Protein AF-A0A9C8T0I0-F1 (afdb_monomer_lite)

Foldseek 3Di:
DPPVVVVVVVVVVVVVVVVVVVVVVVVVVVCVVCVVVVVVVCQAPVNQCVPVLCVVVLVVLCVDCQNQPPPVRHHDTPLLFFAAPPDPVRRVVLCVVVVVVVVVCVVVDDSVPDPPPVCCVVCVCVGTPVNSVVVPD

Structure (mmCIF, N/CA/C/O backbone):
data_AF-A0A9C8T0I0-F1
#
_entry.id   AF-A0A9C8T0I0-F1
#
loop_
_atom_site.group_PDB
_atom_site.id
_atom_site.type_symbol
_atom_site.label_atom_id
_atom_site.label_alt_id
_atom_site.label_comp_id
_atom_site.label_asym_id
_atom_site.label_entity_id
_atom_site.label_seq_id
_atom_site.pdbx_PDB_ins_code
_atom_site.Cartn_x
_atom_site.Cartn_y
_atom_site.Cartn_z
_atom_site.occupancy
_atom_site.B_iso_or_equiv
_atom_site.auth_seq_id
_atom_site.auth_comp_id
_atom_site.auth_asym_id
_atom_site.auth_atom_id
_atom_site.pdbx_PDB_model_num
ATOM 1 N N . MET A 1 1 ? -12.151 6.057 63.200 1.00 47.34 1 MET A N 1
ATOM 2 C CA . MET A 1 1 ? -11.788 7.017 62.124 1.00 47.34 1 MET A CA 1
ATOM 3 C C . MET A 1 1 ? -11.133 6.361 60.892 1.00 47.34 1 MET A C 1
ATOM 5 O O . MET A 1 1 ? -10.902 7.045 59.907 1.00 47.34 1 MET A O 1
ATOM 9 N N . SER A 1 2 ? -10.917 5.039 60.873 1.00 56.38 2 SER A N 1
ATOM 10 C CA . SER A 1 2 ? -10.167 4.318 59.823 1.00 56.38 2 SER A CA 1
ATOM 11 C C . SER A 1 2 ? -10.961 4.014 58.536 1.00 56.38 2 SER A C 1
ATOM 13 O O . SER A 1 2 ? -10.387 3.943 57.455 1.00 56.38 2 SER A O 1
ATOM 15 N N . ALA A 1 3 ? -12.293 3.903 58.615 1.00 58.16 3 ALA A N 1
ATOM 16 C CA . ALA A 1 3 ? -13.142 3.520 57.477 1.00 58.16 3 ALA A CA 1
ATOM 17 C C . ALA A 1 3 ? -13.300 4.612 56.389 1.00 58.16 3 ALA A C 1
ATOM 19 O O . ALA A 1 3 ? -13.656 4.309 55.249 1.00 58.16 3 ALA A O 1
ATOM 20 N N . GLY A 1 4 ? -13.050 5.886 56.721 1.00 53.50 4 GLY A N 1
ATOM 21 C CA . GLY A 1 4 ? -13.172 7.013 55.782 1.00 53.50 4 GLY A CA 1
ATOM 22 C C . GLY A 1 4 ? -11.971 7.163 54.840 1.00 53.50 4 GLY A C 1
ATOM 23 O O . GLY A 1 4 ? -12.141 7.498 53.667 1.00 53.50 4 GLY A O 1
ATOM 24 N N . VAL A 1 5 ? -10.765 6.851 55.328 1.00 59.56 5 VAL A N 1
ATOM 25 C CA . VAL A 1 5 ? -9.515 6.912 54.547 1.00 59.56 5 VAL A CA 1
ATOM 26 C C . VAL A 1 5 ? -9.469 5.784 53.509 1.00 59.56 5 VAL A C 1
ATOM 28 O O . VAL A 1 5 ? -9.139 6.027 52.347 1.00 59.56 5 VAL A O 1
ATOM 31 N N . GLU A 1 6 ? -9.907 4.576 53.881 1.00 59.91 6 GLU A N 1
ATOM 32 C CA . GLU A 1 6 ? -9.959 3.414 52.982 1.00 59.91 6 GLU A CA 1
ATOM 33 C C . GLU A 1 6 ? -10.969 3.603 51.829 1.00 59.91 6 GLU A C 1
ATOM 35 O O . GLU A 1 6 ? -10.661 3.310 50.669 1.00 59.91 6 GLU A O 1
ATOM 40 N N . LYS A 1 7 ? -12.156 4.171 52.111 1.00 59.16 7 LYS A N 1
ATOM 41 C CA . LYS A 1 7 ? -13.161 4.512 51.082 1.00 59.16 7 LYS A CA 1
ATOM 42 C C . LYS A 1 7 ? -12.664 5.592 50.113 1.00 59.16 7 LYS A C 1
ATOM 44 O O . LYS A 1 7 ? -12.877 5.467 48.907 1.00 59.16 7 LYS A O 1
ATOM 49 N N . THR A 1 8 ? -11.968 6.616 50.612 1.00 64.44 8 THR A N 1
ATOM 50 C CA . THR A 1 8 ? -11.371 7.679 49.784 1.00 64.44 8 THR A CA 1
ATOM 51 C C . THR A 1 8 ? -10.300 7.137 48.834 1.00 64.44 8 THR A C 1
ATOM 53 O O . THR A 1 8 ? -10.323 7.461 47.646 1.00 64.44 8 THR A O 1
ATOM 56 N N . GLY A 1 9 ? -9.401 6.266 49.310 1.00 67.94 9 GLY A N 1
ATOM 57 C CA . GLY A 1 9 ? -8.385 5.624 48.464 1.00 67.94 9 GLY A CA 1
ATOM 58 C C . GLY A 1 9 ? -9.000 4.734 47.378 1.00 67.94 9 GLY A C 1
ATOM 59 O O . GLY A 1 9 ? -8.626 4.822 46.208 1.00 67.94 9 GLY A O 1
ATOM 60 N N . ARG A 1 10 ? -10.026 3.949 47.734 1.00 71.56 10 ARG A N 1
ATOM 61 C CA . ARG A 1 10 ? -10.765 3.086 46.797 1.00 71.56 10 ARG A CA 1
ATOM 62 C C . ARG A 1 10 ? -11.497 3.879 45.710 1.00 71.56 10 ARG A C 1
ATOM 64 O O . ARG A 1 10 ? -11.518 3.448 44.559 1.00 71.56 10 ARG A O 1
ATOM 71 N N . ASN A 1 11 ? -12.054 5.043 46.042 1.00 74.38 11 ASN A N 1
ATOM 72 C CA . ASN A 1 11 ? -12.730 5.914 45.077 1.00 74.38 11 ASN A CA 1
ATOM 73 C C . ASN A 1 11 ? -1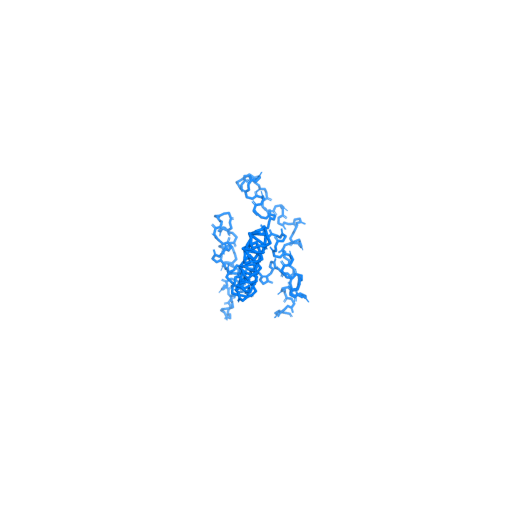1.753 6.619 44.126 1.00 74.38 11 ASN A C 1
ATOM 75 O O . ASN A 1 11 ? -12.066 6.757 42.947 1.00 74.38 11 ASN A O 1
ATOM 79 N N . ARG A 1 12 ? -10.552 6.994 44.591 1.00 78.88 12 ARG A N 1
ATOM 80 C CA . ARG A 1 12 ? -9.498 7.553 43.725 1.00 78.88 12 ARG A CA 1
ATOM 81 C C . ARG A 1 12 ? -8.976 6.524 42.720 1.00 78.88 12 ARG A C 1
ATOM 83 O O . ARG A 1 12 ? -8.890 6.828 41.537 1.00 78.88 12 ARG A O 1
ATOM 90 N N . VAL A 1 13 ? -8.714 5.288 43.152 1.00 82.25 13 VAL A N 1
ATOM 91 C CA . VAL A 1 13 ? -8.291 4.201 42.246 1.00 82.25 13 VAL A CA 1
ATOM 92 C C . VAL A 1 13 ? -9.383 3.870 41.227 1.00 82.25 13 VAL A C 1
ATOM 94 O O . VAL A 1 13 ? -9.097 3.767 40.038 1.00 82.25 13 VAL A O 1
ATOM 97 N N . ARG A 1 14 ? -10.650 3.780 41.657 1.00 85.12 14 ARG A N 1
ATOM 98 C CA . ARG A 1 14 ? -11.791 3.599 40.742 1.00 85.12 14 ARG A CA 1
ATOM 99 C C . ARG A 1 14 ? -11.895 4.733 39.727 1.00 85.12 14 ARG A C 1
ATOM 101 O O . ARG A 1 14 ? -12.106 4.459 38.554 1.00 85.12 14 ARG A O 1
ATOM 108 N N . LEU A 1 15 ? -11.695 5.978 40.151 1.00 87.94 15 LEU A N 1
ATOM 109 C CA . LEU A 1 15 ? -11.701 7.133 39.258 1.00 87.94 15 LEU A CA 1
ATOM 110 C C . LEU A 1 15 ? -10.576 7.047 38.213 1.00 87.94 15 LEU A C 1
ATOM 112 O O . LEU A 1 15 ? -10.841 7.243 37.033 1.00 87.94 15 LEU A O 1
ATOM 116 N N . HIS A 1 16 ? -9.350 6.690 38.606 1.00 90.19 16 HIS A N 1
ATOM 117 C CA . HIS A 1 16 ? -8.240 6.507 37.661 1.00 90.19 16 HIS A CA 1
ATOM 118 C C . HIS A 1 16 ? -8.474 5.351 36.680 1.00 90.19 16 HIS A C 1
ATOM 120 O O . HIS A 1 16 ? -8.178 5.495 35.497 1.00 90.19 16 HIS A O 1
ATOM 126 N N . LEU A 1 17 ? -9.044 4.232 37.138 1.00 92.44 17 LEU A N 1
ATOM 127 C CA . LEU A 1 17 ? -9.408 3.111 36.267 1.00 92.44 17 LEU A CA 1
ATOM 128 C C . LEU A 1 17 ? -10.516 3.491 35.275 1.00 92.44 17 LEU A C 1
ATOM 130 O O . LEU A 1 17 ? -10.445 3.108 34.111 1.00 92.44 17 LEU A O 1
ATOM 134 N N . LEU A 1 18 ? -11.505 4.279 35.710 1.00 93.56 18 LEU A N 1
ATOM 135 C CA . LEU A 1 18 ? -12.549 4.809 34.832 1.00 93.56 18 LEU A CA 1
ATOM 136 C C . LEU A 1 18 ? -11.965 5.751 33.777 1.00 93.56 18 LEU A C 1
ATOM 138 O O . LEU A 1 18 ? -12.266 5.589 32.599 1.00 93.56 18 LEU A O 1
ATOM 142 N N . TRP A 1 19 ? -11.089 6.682 34.163 1.00 93.88 19 TRP A N 1
ATOM 143 C CA . TRP A 1 19 ? -10.404 7.553 33.204 1.00 93.88 19 TRP A CA 1
ATOM 144 C C . TRP A 1 19 ? -9.548 6.761 32.217 1.00 93.88 19 TRP A C 1
ATOM 146 O O . TRP A 1 19 ? -9.628 7.018 31.022 1.00 93.88 19 TRP A O 1
ATOM 156 N N . ALA A 1 20 ? -8.801 5.755 32.679 1.00 94.75 20 ALA A N 1
ATOM 157 C CA . ALA A 1 20 ? -8.030 4.883 31.797 1.00 94.75 20 ALA A CA 1
ATOM 158 C C . 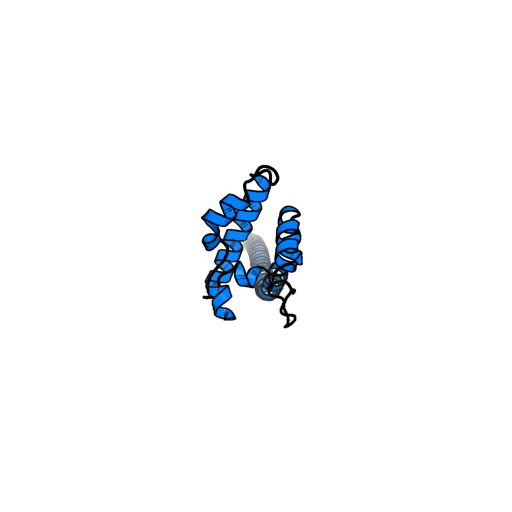ALA A 1 20 ? -8.933 4.140 30.797 1.00 94.75 20 ALA A C 1
ATOM 160 O O . ALA A 1 20 ? -8.636 4.115 29.604 1.00 94.75 20 ALA A O 1
ATOM 161 N N . ALA A 1 21 ? -10.062 3.592 31.255 1.00 94.88 21 ALA A N 1
ATOM 162 C CA . ALA A 1 21 ? -11.027 2.917 30.389 1.00 94.88 21 ALA A CA 1
ATOM 163 C C . ALA A 1 21 ? -11.650 3.872 29.357 1.00 94.88 21 ALA A C 1
ATOM 165 O O . ALA A 1 21 ? -11.732 3.532 28.178 1.00 94.88 21 ALA A O 1
ATOM 166 N N . VAL A 1 22 ? -12.031 5.085 29.775 1.00 96.00 22 VAL A N 1
ATOM 167 C CA . VAL A 1 22 ? -12.556 6.127 28.879 1.00 96.00 22 VAL A CA 1
ATOM 168 C C . VAL A 1 22 ? -11.502 6.540 27.853 1.00 96.00 22 VAL A C 1
ATOM 170 O O . VAL A 1 22 ? -11.809 6.617 26.667 1.00 96.00 22 VAL A O 1
ATOM 173 N N . SER A 1 23 ? -10.250 6.748 28.263 1.00 94.31 23 SER A N 1
ATOM 174 C CA . SER A 1 23 ? -9.156 7.083 27.347 1.00 94.31 23 SER A CA 1
ATOM 175 C C . SER A 1 23 ? -8.911 5.981 26.316 1.00 94.31 23 SER A C 1
ATOM 177 O O . SER A 1 23 ? -8.800 6.278 25.128 1.00 94.31 23 SER A O 1
ATOM 179 N N . VAL A 1 24 ? -8.880 4.712 26.735 1.00 96.25 24 VAL A N 1
ATOM 180 C CA . VAL A 1 24 ? -8.739 3.574 25.812 1.00 96.25 24 VAL A CA 1
ATOM 181 C C . VAL A 1 24 ? -9.913 3.523 24.835 1.00 96.25 24 VAL A C 1
ATOM 183 O O . VAL A 1 24 ? -9.696 3.378 23.633 1.00 96.25 24 VAL A O 1
ATOM 186 N N . LEU A 1 25 ? -11.145 3.700 25.317 1.00 95.50 25 LEU A N 1
ATOM 187 C CA . LEU A 1 25 ? -12.333 3.711 24.466 1.00 95.50 25 LEU A CA 1
ATOM 188 C C . LEU A 1 25 ? -12.274 4.835 23.425 1.00 95.50 25 LEU A C 1
ATOM 190 O O . LEU A 1 25 ? -12.519 4.586 22.247 1.00 95.50 25 LEU A O 1
ATOM 194 N N . LEU A 1 26 ? -11.904 6.050 23.834 1.00 95.12 26 LEU A N 1
ATOM 195 C CA . LEU A 1 26 ? -11.773 7.193 22.929 1.00 95.12 26 LEU A CA 1
ATOM 196 C C . LEU A 1 26 ? -10.709 6.950 21.853 1.00 95.12 26 LEU A C 1
ATOM 198 O O . LEU A 1 26 ? -10.942 7.262 20.685 1.00 95.12 26 LEU A O 1
ATOM 202 N N . VAL A 1 27 ? -9.573 6.345 22.213 1.00 94.56 27 VAL A N 1
ATOM 203 C CA . VAL A 1 27 ? -8.533 5.965 21.245 1.00 94.56 27 VAL A CA 1
ATOM 204 C C . VAL A 1 27 ? -9.059 4.927 20.256 1.00 94.56 27 VAL A C 1
ATOM 206 O O . VAL A 1 27 ? -8.890 5.098 19.050 1.00 94.56 27 VAL A O 1
ATOM 209 N N . LEU A 1 28 ? -9.735 3.878 20.733 1.00 92.38 28 LEU A N 1
ATOM 210 C CA . LEU A 1 28 ? -10.299 2.840 19.867 1.00 92.38 28 LEU A CA 1
ATOM 211 C C . LEU A 1 28 ? -11.334 3.416 18.897 1.00 92.38 28 LEU A C 1
ATOM 213 O O . LEU A 1 28 ? -11.264 3.150 17.697 1.00 92.38 28 LEU A O 1
ATOM 217 N N . VAL A 1 29 ? -12.246 4.254 19.391 1.00 92.62 29 VAL A N 1
ATOM 218 C CA . VAL A 1 29 ? -13.230 4.957 18.558 1.00 92.62 29 VAL A CA 1
ATOM 219 C C . VAL A 1 29 ? -12.526 5.834 17.524 1.00 92.62 29 VAL A C 1
ATOM 221 O O . VAL A 1 29 ? -12.853 5.760 16.341 1.00 92.62 29 VAL A O 1
ATOM 224 N N . GLY A 1 30 ? -11.507 6.599 17.923 1.00 90.56 30 GLY A N 1
ATOM 225 C CA . GLY A 1 30 ? -10.717 7.419 17.002 1.00 90.56 30 GLY A CA 1
ATOM 226 C C . GLY A 1 30 ? -10.035 6.601 15.898 1.00 90.56 30 GLY A C 1
ATOM 227 O O . GLY A 1 30 ? -10.073 6.981 14.724 1.00 90.56 30 GLY A O 1
ATOM 228 N N . VAL A 1 31 ? -9.460 5.444 16.235 1.00 89.56 31 VAL A N 1
ATOM 229 C CA . VAL A 1 31 ? -8.841 4.529 15.259 1.00 89.56 31 VAL A CA 1
ATOM 230 C C . VAL A 1 31 ? -9.882 3.972 14.290 1.00 89.56 31 VAL A C 1
ATOM 232 O O . VAL A 1 31 ? -9.658 3.977 13.081 1.00 89.56 31 VAL A O 1
ATOM 235 N N . VAL A 1 32 ? -11.037 3.532 14.791 1.00 88.38 32 VAL A N 1
ATOM 236 C CA . VAL A 1 32 ? -12.113 2.993 13.948 1.00 88.38 32 VAL A CA 1
ATOM 237 C C . VAL A 1 32 ? -12.643 4.063 12.995 1.00 88.38 32 VAL A C 1
ATOM 239 O O . VAL A 1 32 ? -12.700 3.821 11.789 1.00 88.38 32 VAL A O 1
ATOM 242 N N . LEU A 1 33 ? -12.953 5.261 13.497 1.00 89.44 33 LEU A N 1
ATOM 243 C CA . LEU A 1 33 ? -13.489 6.358 12.686 1.00 89.44 33 LEU A CA 1
ATOM 244 C C . LEU A 1 33 ? -12.490 6.850 11.628 1.00 89.44 33 LEU A C 1
ATOM 246 O O . LEU A 1 33 ? -12.885 7.193 10.514 1.00 89.44 33 LEU A O 1
ATOM 250 N N . SER A 1 34 ? -11.191 6.844 11.937 1.00 88.44 34 SER A N 1
ATOM 251 C CA . SER A 1 34 ? -10.145 7.255 10.991 1.00 88.44 34 SER A CA 1
ATOM 252 C C . SER A 1 34 ? -9.707 6.148 10.025 1.00 88.44 34 SER A C 1
ATOM 254 O O . SER A 1 34 ? -9.110 6.449 8.989 1.00 88.44 34 SER A O 1
ATOM 256 N N . SER A 1 35 ? -10.019 4.878 10.307 1.00 87.94 35 SER A N 1
ATOM 257 C CA . SER A 1 35 ? -9.497 3.716 9.572 1.00 87.94 35 SER A CA 1
ATOM 258 C C . SER A 1 35 ? -9.728 3.792 8.058 1.00 87.94 35 SER A C 1
ATOM 260 O O . SER A 1 35 ? -8.788 3.613 7.284 1.00 87.94 35 SER A O 1
ATOM 262 N N . GLY A 1 36 ? -10.941 4.138 7.616 1.00 89.75 36 GLY A N 1
ATOM 263 C CA . GLY A 1 36 ? -11.268 4.260 6.194 1.00 89.75 36 GLY A CA 1
ATOM 264 C C . GLY A 1 36 ? -10.515 5.399 5.500 1.00 89.75 36 GLY A C 1
ATOM 265 O O . GLY A 1 36 ? -10.075 5.255 4.358 1.00 89.75 36 GLY A O 1
ATOM 266 N N . TYR A 1 37 ? -10.309 6.523 6.192 1.00 92.12 37 TYR A N 1
ATOM 267 C CA . TYR A 1 37 ? -9.516 7.637 5.672 1.00 92.12 37 TYR A CA 1
ATOM 268 C C . TYR A 1 37 ? -8.038 7.253 5.545 1.00 92.12 37 TYR A C 1
ATOM 270 O O . TYR A 1 37 ? -7.452 7.408 4.472 1.00 92.12 37 TYR A O 1
ATOM 278 N N . THR A 1 38 ? -7.467 6.659 6.592 1.00 91.75 38 THR A N 1
ATOM 279 C CA . THR A 1 38 ? -6.085 6.162 6.609 1.00 91.75 38 THR A CA 1
ATOM 280 C C . THR A 1 38 ? -5.853 5.113 5.522 1.00 91.75 38 THR A C 1
ATOM 282 O O . THR A 1 38 ? -4.836 5.141 4.825 1.00 91.75 38 THR A O 1
ATOM 285 N N . LEU A 1 39 ? -6.815 4.214 5.305 1.00 92.69 39 LEU A N 1
ATOM 286 C CA . LEU A 1 39 ? -6.729 3.207 4.252 1.00 92.69 39 LEU A CA 1
ATOM 287 C C . LEU A 1 39 ? -6.669 3.860 2.866 1.00 92.69 39 LEU A C 1
AT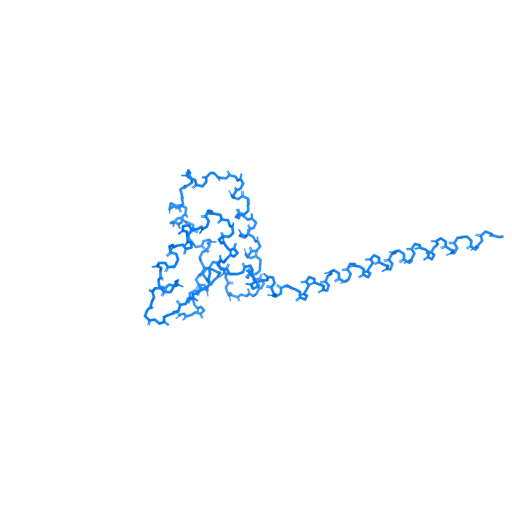OM 289 O O . LEU A 1 39 ? -5.787 3.535 2.075 1.00 92.69 39 LEU A O 1
ATOM 293 N N . ARG A 1 40 ? -7.538 4.842 2.592 1.00 92.31 40 ARG A N 1
ATOM 294 C CA . ARG A 1 40 ? -7.526 5.587 1.323 1.00 92.31 40 ARG A CA 1
ATOM 295 C C . ARG A 1 40 ? -6.241 6.383 1.120 1.00 92.31 40 ARG A C 1
ATOM 297 O O . ARG A 1 40 ? -5.728 6.400 0.007 1.00 92.31 40 ARG A O 1
ATOM 304 N N . LEU A 1 41 ? -5.713 7.026 2.161 1.00 94.44 41 LEU A N 1
ATOM 305 C CA . LEU A 1 41 ? -4.446 7.761 2.083 1.00 94.44 41 LEU A CA 1
ATOM 306 C C . LEU A 1 41 ? -3.277 6.840 1.729 1.00 94.44 41 LEU A C 1
ATOM 308 O O . LEU A 1 41 ? -2.499 7.131 0.825 1.00 94.44 41 LEU A O 1
ATOM 312 N N . THR A 1 42 ? -3.191 5.696 2.403 1.00 94.88 42 THR A N 1
ATOM 313 C CA . THR A 1 42 ? -2.105 4.724 2.214 1.00 94.88 42 THR A CA 1
ATOM 314 C C . THR A 1 42 ? -2.243 3.884 0.939 1.00 94.88 42 THR A C 1
ATOM 316 O O . THR A 1 42 ? -1.415 3.007 0.691 1.00 94.88 42 THR A O 1
ATOM 319 N N . ASN A 1 43 ? -3.294 4.099 0.144 1.00 95.06 43 ASN A N 1
ATOM 320 C CA . ASN A 1 43 ? -3.496 3.472 -1.165 1.00 95.06 43 ASN A CA 1
ATOM 321 C C . ASN A 1 43 ? -3.000 4.345 -2.328 1.00 95.06 43 ASN A C 1
ATOM 323 O O . ASN A 1 43 ? -2.855 3.852 -3.448 1.00 95.06 43 ASN A O 1
ATOM 327 N N . ARG A 1 44 ? -2.738 5.633 -2.076 1.00 94.19 44 ARG A N 1
ATOM 328 C CA . ARG A 1 44 ? -2.351 6.579 -3.122 1.00 94.19 44 ARG A CA 1
ATOM 329 C C . ARG A 1 44 ? -0.899 6.391 -3.554 1.00 94.19 44 ARG A C 1
ATOM 331 O O . ARG A 1 44 ? -0.048 5.972 -2.767 1.00 94.19 44 ARG A O 1
ATOM 338 N N . LYS A 1 45 ? -0.610 6.791 -4.795 1.00 93.75 45 LYS A N 1
ATOM 339 C CA . LYS A 1 45 ? 0.747 6.828 -5.359 1.00 93.75 45 LYS A CA 1
ATOM 340 C C . LYS A 1 45 ? 1.708 7.587 -4.446 1.00 93.75 45 LYS A C 1
ATOM 342 O O . LYS A 1 45 ? 2.816 7.112 -4.225 1.00 93.75 45 LYS A O 1
ATOM 347 N N . GLU A 1 46 ? 1.278 8.725 -3.901 1.00 94.62 46 GLU A N 1
ATOM 348 C CA . GLU A 1 46 ? 2.126 9.624 -3.113 1.00 94.62 46 GLU A CA 1
ATOM 349 C C . GLU A 1 46 ? 2.672 8.911 -1.873 1.00 94.62 46 GLU A C 1
ATOM 351 O O . GLU A 1 46 ? 3.858 9.031 -1.569 1.00 94.62 46 GLU A O 1
ATOM 356 N N . PHE A 1 47 ? 1.837 8.092 -1.224 1.00 95.19 47 PHE A N 1
ATOM 357 C CA . PHE A 1 47 ? 2.247 7.262 -0.097 1.00 95.19 47 PHE A CA 1
ATOM 358 C C . PHE A 1 47 ? 3.290 6.222 -0.518 1.00 95.19 47 PHE A C 1
ATOM 360 O O . PHE A 1 47 ? 4.340 6.108 0.112 1.00 95.19 47 PHE A O 1
ATOM 367 N N . CYS A 1 48 ? 3.047 5.498 -1.617 1.00 94.12 48 CYS A N 1
ATOM 368 C CA . CYS A 1 48 ? 3.993 4.506 -2.131 1.00 94.12 48 CYS A CA 1
ATOM 369 C C . CYS A 1 48 ? 5.345 5.136 -2.501 1.00 94.12 48 CYS A C 1
ATOM 371 O O . CYS A 1 48 ? 6.392 4.562 -2.215 1.00 94.12 48 CYS A O 1
ATOM 373 N N . THR A 1 49 ? 5.335 6.327 -3.102 1.00 95.50 49 THR A N 1
ATOM 374 C CA . THR A 1 49 ? 6.548 7.061 -3.496 1.00 95.50 49 THR A CA 1
ATOM 375 C C . THR A 1 49 ? 7.213 7.838 -2.362 1.00 95.50 49 THR A C 1
ATOM 377 O O . THR A 1 49 ? 8.237 8.483 -2.598 1.00 95.50 49 THR A O 1
ATOM 380 N N . GLY A 1 50 ? 6.677 7.765 -1.138 1.00 94.69 50 GLY A N 1
ATOM 381 C CA . GLY A 1 50 ? 7.325 8.317 0.052 1.00 94.69 50 GLY A CA 1
ATOM 382 C C . GLY A 1 50 ? 8.694 7.679 0.311 1.00 94.69 50 GLY A C 1
ATOM 383 O O . GLY A 1 50 ? 9.615 8.344 0.778 1.00 94.69 50 GLY A O 1
ATOM 384 N N . CYS A 1 51 ? 8.873 6.415 -0.087 1.00 92.25 51 CYS A N 1
ATOM 385 C CA . CYS A 1 51 ? 10.182 5.773 -0.150 1.00 92.25 51 CYS A CA 1
ATOM 386 C C . CYS A 1 51 ? 10.814 5.994 -1.535 1.00 92.25 51 CYS A C 1
ATOM 388 O O . CYS A 1 51 ? 10.223 5.649 -2.558 1.00 92.25 51 CYS A O 1
ATOM 390 N N . HIS A 1 52 ? 12.050 6.502 -1.590 1.00 92.44 52 HIS A N 1
ATOM 391 C CA . HIS A 1 52 ? 12.728 6.813 -2.859 1.00 92.44 52 HIS A CA 1
ATOM 392 C C . HIS A 1 52 ? 12.899 5.590 -3.776 1.00 92.44 52 HIS A C 1
ATOM 394 O O . HIS A 1 52 ? 12.822 5.730 -4.995 1.00 92.44 52 HIS A O 1
ATOM 400 N N . VAL A 1 53 ? 13.061 4.391 -3.200 1.00 91.81 53 VAL A N 1
ATOM 401 C CA . VAL A 1 53 ? 13.212 3.125 -3.938 1.00 91.81 53 VAL A CA 1
ATOM 402 C C . VAL A 1 53 ? 11.999 2.818 -4.818 1.00 91.81 53 VAL A C 1
ATOM 404 O O . VAL A 1 53 ? 12.119 2.139 -5.830 1.00 91.81 53 VAL A O 1
ATOM 407 N N . MET A 1 54 ? 10.830 3.367 -4.477 1.00 94.00 54 MET A N 1
ATOM 408 C CA . MET A 1 54 ? 9.600 3.173 -5.240 1.00 94.00 54 MET A CA 1
ATOM 409 C C . MET A 1 54 ? 9.479 4.109 -6.451 1.00 94.00 54 MET A C 1
ATOM 411 O O . MET A 1 54 ? 8.640 3.869 -7.318 1.00 94.00 54 MET A O 1
ATOM 415 N N . ARG A 1 55 ? 10.304 5.163 -6.554 1.00 94.69 55 ARG A N 1
ATOM 416 C CA . ARG A 1 55 ? 10.202 6.169 -7.629 1.00 94.69 55 ARG A CA 1
ATOM 417 C C . ARG A 1 55 ? 10.374 5.580 -9.037 1.00 94.69 55 ARG A C 1
ATOM 419 O O . ARG A 1 55 ? 9.530 5.890 -9.874 1.00 94.69 55 ARG A O 1
ATOM 426 N N . PRO A 1 56 ? 11.361 4.704 -9.322 1.00 93.81 56 PRO A N 1
ATOM 427 C CA . PRO A 1 56 ? 11.492 4.101 -10.652 1.00 93.81 56 PRO A CA 1
ATOM 428 C C . PRO A 1 56 ? 10.266 3.266 -11.046 1.00 93.81 56 PRO A C 1
ATOM 430 O O . PRO A 1 56 ? 9.818 3.320 -12.190 1.00 93.81 56 PRO A O 1
ATOM 433 N N . PHE A 1 57 ? 9.670 2.549 -10.087 1.00 93.25 57 PHE A N 1
ATOM 434 C CA . PHE A 1 57 ? 8.447 1.773 -10.312 1.00 93.25 57 PHE A CA 1
ATOM 435 C C . PHE A 1 57 ? 7.248 2.677 -10.599 1.00 93.25 57 PHE A C 1
ATOM 437 O O . PHE A 1 57 ? 6.466 2.379 -11.496 1.00 93.25 57 PHE A O 1
ATOM 444 N N . ALA A 1 58 ? 7.123 3.803 -9.892 1.00 95.38 58 ALA A N 1
ATOM 445 C CA . ALA A 1 58 ? 6.079 4.787 -10.162 1.00 95.38 58 ALA A CA 1
ATOM 446 C C . ALA A 1 58 ? 6.240 5.443 -11.543 1.00 95.38 58 ALA A C 1
ATOM 448 O O . ALA A 1 58 ? 5.243 5.653 -12.230 1.00 95.38 58 ALA A O 1
ATOM 449 N N . SER A 1 59 ? 7.473 5.721 -11.979 1.00 95.31 59 SER A N 1
ATOM 450 C CA . SER A 1 59 ? 7.744 6.223 -13.332 1.00 95.31 59 SER A CA 1
ATOM 451 C C . SER A 1 59 ? 7.385 5.194 -14.404 1.00 95.31 59 SER A C 1
ATOM 453 O O . SER A 1 59 ? 6.731 5.538 -15.384 1.00 95.31 59 SER A O 1
ATOM 455 N N . SER A 1 60 ? 7.749 3.924 -14.199 1.00 94.06 60 SER A N 1
ATOM 456 C CA . SER A 1 60 ? 7.380 2.824 -15.101 1.00 94.06 60 SER A CA 1
ATOM 457 C C . SER A 1 60 ? 5.863 2.616 -15.162 1.00 94.06 60 SER A C 1
ATOM 459 O O . SER A 1 60 ? 5.289 2.504 -16.242 1.00 94.06 60 SER A O 1
ATOM 461 N N . TRP A 1 61 ? 5.183 2.663 -14.013 1.00 94.69 61 TRP A N 1
ATOM 462 C CA . TRP A 1 61 ? 3.724 2.612 -13.947 1.00 94.69 61 TRP A CA 1
ATOM 463 C C . TRP A 1 61 ? 3.089 3.768 -14.725 1.00 94.69 61 TRP A C 1
ATOM 465 O O . TRP A 1 61 ? 2.238 3.507 -15.571 1.00 94.69 61 TRP A O 1
ATOM 475 N N . ALA A 1 62 ? 3.544 5.010 -14.526 1.00 94.31 62 ALA A N 1
ATOM 476 C CA . ALA A 1 62 ? 3.068 6.177 -15.275 1.00 94.31 62 ALA A CA 1
ATOM 477 C C . ALA A 1 62 ? 3.333 6.055 -16.789 1.00 94.31 62 ALA A C 1
ATOM 479 O O . ALA A 1 62 ? 2.598 6.610 -17.604 1.00 94.31 62 ALA A O 1
ATOM 480 N N . ALA A 1 63 ? 4.365 5.296 -17.172 1.00 94.62 63 ALA A N 1
ATOM 481 C CA . ALA A 1 63 ? 4.675 4.971 -18.557 1.00 94.62 63 ALA A CA 1
ATOM 482 C C . ALA A 1 63 ? 3.819 3.819 -19.144 1.00 94.62 63 ALA A C 1
ATOM 484 O O . ALA A 1 63 ? 3.893 3.550 -20.343 1.00 94.62 63 ALA A O 1
ATOM 485 N N . SER A 1 64 ? 3.000 3.149 -18.332 1.00 93.06 64 SER A N 1
ATOM 486 C CA . SER A 1 64 ? 2.160 2.020 -18.745 1.00 93.06 64 SER A CA 1
ATOM 487 C C . SER A 1 64 ? 0.732 2.438 -19.109 1.00 93.06 64 SER A C 1
ATOM 489 O O . SER A 1 64 ? 0.258 3.512 -18.726 1.00 93.06 64 SER A O 1
ATOM 491 N N . SER A 1 65 ? -0.003 1.530 -19.759 1.00 94.06 65 SER A N 1
ATOM 492 C CA . SER A 1 65 ? -1.440 1.689 -20.020 1.00 94.06 65 SER A CA 1
ATOM 493 C C . SER A 1 65 ? -2.245 1.944 -18.747 1.00 94.06 65 SER A C 1
ATOM 495 O O . SER A 1 65 ? -3.234 2.658 -18.792 1.00 94.06 65 SER A O 1
ATOM 497 N N . HIS A 1 66 ? -1.815 1.417 -17.602 1.00 94.06 66 HIS A N 1
ATOM 498 C CA . HIS A 1 66 ? -2.518 1.551 -16.326 1.00 94.06 66 HIS A CA 1
ATOM 499 C C . HIS A 1 66 ? -2.156 2.832 -15.551 1.00 94.06 66 HIS A C 1
ATOM 501 O O . HIS A 1 66 ? -2.843 3.183 -14.594 1.00 94.06 66 HIS A O 1
ATOM 507 N N . GLY A 1 67 ? -1.111 3.558 -15.961 1.00 93.12 67 GLY A N 1
ATOM 508 C CA . GLY A 1 67 ? -0.687 4.811 -15.323 1.00 93.12 67 GLY A CA 1
ATOM 509 C C . GLY A 1 67 ? -1.000 6.075 -16.114 1.00 93.12 67 GLY A C 1
ATOM 510 O O . GLY A 1 67 ? -0.400 7.112 -15.846 1.00 93.12 67 GLY A O 1
ATOM 511 N N . GLY A 1 68 ? -1.924 5.998 -17.076 1.00 89.75 68 GLY A N 1
ATOM 512 C CA . GLY A 1 68 ? -2.415 7.154 -17.832 1.00 89.75 68 GLY A CA 1
ATOM 513 C C . GLY A 1 68 ? -1.954 7.229 -19.284 1.00 89.75 68 GLY A C 1
ATOM 514 O O . GLY A 1 68 ? -2.466 8.056 -20.032 1.00 89.75 68 GLY A O 1
ATOM 515 N N . ARG A 1 69 ? -1.052 6.348 -19.741 1.00 91.69 69 ARG A N 1
ATOM 516 C CA . ARG A 1 69 ? -0.676 6.256 -21.166 1.00 91.69 69 ARG A CA 1
ATOM 517 C C . ARG A 1 69 ? -1.589 5.304 -21.930 1.00 91.69 69 ARG A C 1
ATOM 519 O O . ARG A 1 69 ? -1.147 4.317 -22.511 1.00 91.69 69 ARG A O 1
ATOM 526 N N . ASN A 1 70 ? -2.879 5.604 -21.918 1.00 92.19 70 ASN A N 1
ATOM 527 C CA . ASN A 1 70 ? -3.892 4.893 -22.688 1.00 92.19 70 ASN A CA 1
ATOM 528 C C . ASN A 1 70 ? -4.843 5.890 -23.361 1.00 92.19 70 ASN A C 1
ATOM 530 O O . ASN A 1 70 ? -4.977 7.034 -22.936 1.00 92.19 70 ASN A O 1
ATOM 534 N N . ARG A 1 71 ? -5.541 5.425 -24.399 1.00 92.12 71 ARG A N 1
ATOM 535 C CA . ARG A 1 71 ? -6.490 6.227 -25.189 1.00 92.12 71 ARG A CA 1
ATOM 536 C C . ARG A 1 71 ? -7.734 6.700 -24.418 1.00 92.12 71 ARG A C 1
ATOM 538 O O . ARG A 1 71 ? -8.469 7.532 -24.929 1.00 92.12 71 ARG A O 1
ATOM 545 N N . HIS A 1 72 ? -7.984 6.156 -23.228 1.00 89.69 72 HIS A N 1
ATOM 546 C CA . HIS A 1 72 ? -9.182 6.413 -22.424 1.00 89.69 72 HIS A CA 1
ATOM 547 C C . HIS A 1 72 ? -8.913 7.314 -21.206 1.00 89.69 7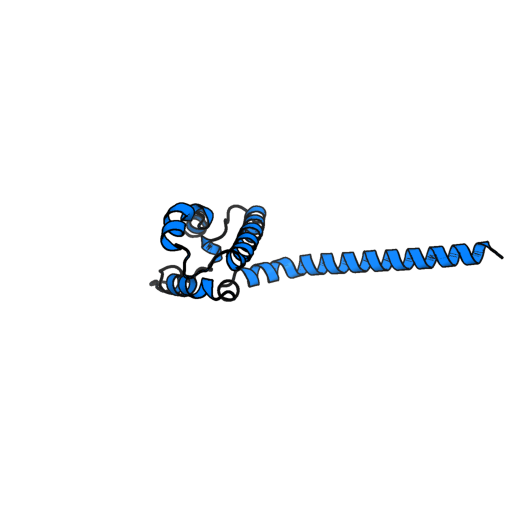2 HIS A C 1
ATOM 549 O O . HIS A 1 72 ? -9.839 7.607 -20.458 1.00 89.69 72 HIS A O 1
ATOM 555 N N . GLY A 1 73 ? -7.664 7.737 -20.974 1.00 87.19 73 GLY A N 1
ATOM 556 C CA . GLY A 1 73 ? -7.289 8.541 -19.805 1.00 87.19 73 GLY A CA 1
ATOM 557 C C . GLY A 1 73 ? -7.397 7.809 -18.460 1.00 87.19 73 GLY A C 1
ATOM 558 O O . GLY A 1 73 ? -7.387 8.453 -17.414 1.00 87.19 73 GLY A O 1
ATOM 559 N N . VAL A 1 74 ? -7.500 6.475 -18.455 1.00 90.75 74 VAL A N 1
ATOM 560 C CA . VAL A 1 74 ? -7.655 5.684 -17.222 1.00 90.75 74 VAL A CA 1
ATOM 561 C C . VAL A 1 74 ? -6.360 5.699 -16.408 1.00 90.75 74 VAL A C 1
ATOM 563 O O . VAL A 1 74 ? -5.277 5.456 -16.938 1.00 90.75 74 VAL A O 1
ATOM 566 N N . VAL A 1 75 ? -6.466 5.934 -15.103 1.00 93.62 75 VAL A N 1
ATOM 567 C CA . VAL A 1 75 ? -5.336 5.868 -14.170 1.00 93.62 75 VAL A CA 1
ATOM 568 C C . VAL A 1 75 ? -5.751 5.017 -12.978 1.00 93.62 75 VAL A C 1
ATOM 570 O O . VAL A 1 75 ? -6.608 5.423 -12.195 1.00 93.62 75 VAL A O 1
ATOM 573 N N . VAL A 1 76 ? -5.149 3.837 -12.829 1.00 93.75 76 VAL A N 1
ATOM 574 C CA . VAL A 1 76 ? -5.458 2.928 -11.712 1.00 93.75 76 VAL A CA 1
ATOM 575 C C . VAL A 1 76 ? -4.456 3.112 -10.579 1.00 93.75 76 VAL A C 1
ATOM 577 O O . VAL A 1 76 ? -3.268 3.321 -10.808 1.00 93.75 76 VAL A O 1
ATOM 580 N N . GLN A 1 77 ? -4.903 3.012 -9.330 1.00 94.31 77 GLN A N 1
ATOM 581 C CA . GLN A 1 77 ? -3.997 3.138 -8.184 1.00 94.31 77 GLN A CA 1
ATOM 582 C C . GLN A 1 77 ? -3.016 1.961 -8.111 1.00 94.31 77 GLN A C 1
ATOM 584 O O . GLN A 1 77 ? -3.330 0.853 -8.537 1.00 94.31 77 GLN A O 1
ATOM 589 N N . CYS A 1 78 ? -1.852 2.158 -7.481 1.00 94.62 78 CYS A N 1
ATOM 590 C CA . CYS A 1 78 ? -0.855 1.094 -7.303 1.00 94.62 78 CYS A CA 1
ATOM 591 C C . CYS A 1 78 ? -1.457 -0.157 -6.638 1.00 94.62 78 CYS A C 1
ATOM 593 O O . CYS A 1 78 ? -1.151 -1.286 -7.017 1.00 94.62 78 CYS A O 1
ATOM 595 N N . VAL A 1 79 ? -2.342 0.048 -5.658 1.00 96.06 79 VAL A N 1
ATOM 596 C CA . VAL A 1 79 ? -3.012 -1.035 -4.927 1.00 96.06 79 VAL A CA 1
ATOM 597 C C . VAL A 1 79 ? -4.014 -1.824 -5.763 1.00 96.06 79 VAL A C 1
ATOM 599 O O . VAL A 1 79 ? -4.339 -2.936 -5.365 1.00 96.06 79 VAL A O 1
ATOM 602 N N . ALA A 1 80 ? -4.469 -1.297 -6.907 1.00 95.50 80 ALA A N 1
ATOM 603 C CA . ALA A 1 80 ? -5.410 -1.993 -7.780 1.00 95.50 80 ALA A CA 1
ATOM 604 C C . ALA A 1 80 ? -4.816 -3.323 -8.259 1.00 95.50 80 ALA A C 1
ATOM 606 O O . ALA A 1 80 ? -5.479 -4.345 -8.186 1.00 95.50 80 ALA A O 1
ATOM 607 N N . CYS A 1 81 ? -3.529 -3.344 -8.612 1.00 94.19 81 CYS A N 1
ATOM 608 C CA . CYS A 1 81 ? -2.842 -4.582 -8.979 1.00 94.19 81 CYS A CA 1
ATOM 609 C C . CYS A 1 81 ? -2.100 -5.223 -7.793 1.00 94.19 81 CYS A C 1
ATOM 611 O O . CYS A 1 81 ? -1.889 -6.435 -7.779 1.00 94.19 81 CYS A O 1
ATOM 613 N N . HIS A 1 82 ? -1.657 -4.420 -6.813 1.00 94.69 82 HIS A N 1
ATOM 614 C CA . HIS A 1 82 ? -0.753 -4.872 -5.747 1.00 94.69 82 HIS A CA 1
ATOM 615 C C . HIS A 1 82 ? -1.422 -5.372 -4.458 1.00 94.69 82 HIS A C 1
ATOM 617 O O . HIS A 1 82 ? -0.714 -5.790 -3.538 1.00 94.69 82 HIS A O 1
ATOM 623 N N . LEU A 1 83 ? -2.753 -5.353 -4.369 1.00 96.00 83 LEU A N 1
ATOM 624 C CA . LEU A 1 83 ? -3.526 -5.943 -3.274 1.00 96.00 83 LEU A CA 1
ATOM 625 C C . LEU A 1 83 ? -4.681 -6.785 -3.835 1.00 96.00 83 LEU A C 1
ATOM 627 O O . LEU A 1 83 ? -5.138 -6.509 -4.939 1.00 96.00 83 LEU A O 1
ATOM 631 N N . PRO A 1 84 ? -5.132 -7.825 -3.110 1.00 95.88 84 PRO A N 1
ATOM 632 C CA . PRO A 1 84 ? -6.248 -8.644 -3.557 1.00 95.88 84 PRO A CA 1
ATOM 633 C C . PRO A 1 84 ? -7.590 -7.961 -3.280 1.00 95.88 84 PRO A C 1
ATOM 635 O O . PRO A 1 84 ? -7.754 -7.334 -2.232 1.00 95.88 84 PRO A O 1
ATOM 638 N N . HIS A 1 85 ? -8.550 -8.157 -4.182 1.00 94.56 85 HIS A N 1
ATOM 639 C CA . HIS A 1 85 ? -9.902 -7.576 -4.108 1.00 94.56 85 HIS A CA 1
ATOM 640 C C . HIS A 1 85 ? -10.999 -8.617 -3.847 1.00 94.56 85 HIS A C 1
ATOM 642 O O . HIS A 1 85 ? -12.180 -8.327 -3.960 1.00 94.56 85 HIS A O 1
ATOM 648 N N . ASP A 1 86 ? -10.622 -9.832 -3.444 1.00 93.56 86 ASP A N 1
ATOM 649 C CA . ASP A 1 86 ? -11.558 -10.917 -3.110 1.00 93.56 86 ASP A CA 1
ATOM 650 C C . ASP A 1 86 ? -12.361 -10.655 -1.821 1.00 93.56 86 ASP A C 1
ATOM 652 O O . ASP A 1 86 ? -13.485 -11.124 -1.673 1.00 93.56 86 ASP A O 1
ATOM 656 N N . SER A 1 87 ? -11.789 -9.927 -0.857 1.00 95.56 87 SER A N 1
ATOM 657 C CA . SER A 1 87 ? -12.477 -9.503 0.367 1.00 95.56 87 SER A CA 1
ATOM 658 C C . SER A 1 87 ? -11.740 -8.369 1.078 1.00 95.56 87 SER A C 1
ATOM 660 O O . SER A 1 87 ? -10.507 -8.307 1.076 1.00 95.56 87 SER A O 1
ATOM 662 N N . LEU A 1 88 ? -12.475 -7.529 1.816 1.00 92.88 88 LEU A N 1
ATOM 663 C CA . LEU A 1 88 ? -11.879 -6.472 2.644 1.00 92.88 88 LEU A CA 1
ATOM 664 C C . LEU A 1 88 ? -10.897 -7.034 3.688 1.00 92.88 88 LEU A C 1
ATOM 666 O O . LEU A 1 88 ? -9.822 -6.475 3.910 1.00 92.88 88 LEU A O 1
ATOM 670 N N . ALA A 1 89 ? -11.235 -8.166 4.310 1.00 95.50 89 ALA A N 1
ATOM 671 C CA . ALA A 1 89 ? -10.385 -8.795 5.317 1.00 95.50 89 ALA A CA 1
ATOM 672 C C . ALA A 1 89 ? -9.035 -9.239 4.731 1.00 95.50 89 ALA A C 1
ATOM 674 O O . ALA A 1 89 ? -7.989 -9.048 5.359 1.00 95.50 89 ALA A O 1
ATOM 675 N N . ARG A 1 90 ? -9.030 -9.815 3.520 1.00 95.56 90 ARG A N 1
ATOM 676 C CA . ARG A 1 90 ? -7.780 -10.180 2.846 1.00 95.56 90 ARG A CA 1
ATOM 677 C C . ARG A 1 90 ? -7.024 -8.969 2.340 1.00 95.56 90 ARG A C 1
ATOM 679 O O . ARG A 1 90 ? -5.810 -8.932 2.545 1.00 95.56 90 ARG A O 1
ATOM 686 N N . PHE A 1 91 ? -7.713 -7.986 1.771 1.00 95.50 91 PHE A N 1
ATOM 687 C CA . PHE A 1 91 ? -7.112 -6.724 1.356 1.00 95.50 91 PHE A CA 1
ATOM 688 C C . PHE A 1 91 ? -6.292 -6.110 2.498 1.00 95.50 91 PHE A C 1
ATOM 690 O O . PHE A 1 91 ? -5.091 -5.875 2.353 1.00 95.50 91 PHE A O 1
ATOM 697 N N . VAL A 1 92 ? -6.908 -5.931 3.674 1.00 95.56 92 VAL A N 1
ATOM 698 C CA . VAL A 1 92 ? -6.255 -5.319 4.842 1.00 95.56 92 VAL A CA 1
ATOM 699 C C . VAL A 1 92 ? -5.109 -6.187 5.362 1.00 95.56 92 VAL A C 1
ATOM 701 O O . VAL A 1 92 ? -4.012 -5.677 5.594 1.00 95.56 92 VAL A O 1
ATOM 704 N N . ARG A 1 93 ? -5.310 -7.504 5.489 1.00 96.19 93 ARG A N 1
ATOM 705 C CA . ARG A 1 93 ? -4.265 -8.427 5.963 1.00 96.19 93 ARG A CA 1
ATOM 706 C C . ARG A 1 93 ? -3.029 -8.394 5.070 1.00 96.19 93 ARG A C 1
ATOM 708 O O . ARG A 1 93 ? -1.912 -8.246 5.563 1.00 96.19 93 ARG A O 1
ATOM 715 N N . VAL A 1 94 ? -3.226 -8.509 3.758 1.00 96.25 94 VAL A N 1
ATOM 716 C CA . VAL A 1 94 ? -2.130 -8.485 2.788 1.00 96.25 94 VAL A CA 1
ATOM 717 C C . VAL A 1 94 ? -1.474 -7.108 2.765 1.00 96.25 94 VAL A C 1
ATOM 719 O O . VAL A 1 94 ? -0.248 -7.037 2.743 1.00 96.25 94 VAL A O 1
ATOM 722 N N . LYS A 1 95 ? -2.241 -6.016 2.859 1.00 95.75 95 LYS A N 1
ATOM 723 C CA . LYS A 1 95 ? -1.692 -4.657 2.957 1.00 95.75 95 LYS A CA 1
ATOM 724 C C . LYS A 1 95 ? -0.725 -4.514 4.128 1.00 95.75 95 LYS A C 1
ATOM 726 O O . LYS A 1 95 ? 0.385 -4.021 3.934 1.00 95.75 95 LYS A O 1
ATOM 731 N N . VAL A 1 96 ? -1.110 -4.994 5.310 1.00 95.19 96 VAL A N 1
ATOM 732 C CA . VAL A 1 96 ? -0.252 -4.967 6.503 1.00 95.19 96 VAL A CA 1
ATOM 733 C C . VAL A 1 96 ? 0.984 -5.845 6.302 1.00 95.19 96 VAL A C 1
ATOM 735 O O . VAL A 1 96 ? 2.104 -5.366 6.456 1.00 95.19 96 VAL A O 1
ATOM 738 N N . GLN A 1 97 ? 0.810 -7.102 5.886 1.00 96.00 97 GLN A N 1
ATOM 739 C CA . GLN A 1 97 ? 1.923 -8.042 5.693 1.00 96.00 97 GLN A CA 1
ATOM 740 C C . GLN A 1 97 ? 2.945 -7.539 4.665 1.00 96.00 97 GLN A C 1
ATOM 742 O O . GLN A 1 97 ? 4.154 -7.584 4.899 1.00 96.00 97 GLN A O 1
ATOM 747 N N . ARG A 1 98 ? 2.473 -7.045 3.516 1.00 94.88 98 ARG A N 1
ATOM 748 C CA . ARG A 1 98 ? 3.337 -6.537 2.444 1.00 94.88 98 ARG A CA 1
ATOM 749 C C . ARG A 1 98 ? 3.980 -5.209 2.828 1.00 94.88 98 ARG A C 1
ATOM 751 O O . ARG A 1 98 ? 5.157 -5.027 2.530 1.00 94.88 98 ARG A O 1
ATOM 758 N N . GLY A 1 99 ? 3.258 -4.332 3.527 1.00 93.50 99 GLY A N 1
ATOM 759 C CA . GLY A 1 99 ? 3.805 -3.093 4.081 1.00 93.50 99 GLY A CA 1
ATOM 760 C C . GLY A 1 99 ? 4.954 -3.353 5.056 1.00 93.50 99 GLY A C 1
ATOM 761 O O . GLY A 1 99 ? 6.046 -2.824 4.865 1.00 93.50 99 GLY A O 1
ATOM 762 N N . LEU A 1 100 ? 4.751 -4.244 6.033 1.00 95.31 100 LEU A N 1
ATOM 763 C CA . LEU A 1 100 ? 5.785 -4.638 6.999 1.00 95.31 100 LEU A CA 1
ATOM 764 C C . LEU A 1 100 ? 6.991 -5.287 6.316 1.00 95.31 100 LEU A C 1
ATOM 766 O O . LEU A 1 100 ? 8.130 -4.923 6.601 1.00 95.31 100 LEU A O 1
ATOM 770 N N . ARG A 1 101 ? 6.758 -6.198 5.360 1.00 93.50 101 ARG A N 1
ATOM 771 C CA . ARG A 1 101 ? 7.847 -6.814 4.590 1.00 93.50 101 ARG A CA 1
ATOM 772 C C . ARG A 1 101 ? 8.656 -5.771 3.823 1.00 93.50 101 ARG A C 1
ATOM 774 O O . ARG A 1 101 ? 9.875 -5.879 3.782 1.00 93.50 101 ARG A O 1
ATOM 781 N N . ARG A 1 102 ? 8.008 -4.763 3.229 1.00 91.50 102 ARG A N 1
ATOM 782 C CA . ARG A 1 102 ? 8.702 -3.676 2.521 1.00 91.50 102 ARG A CA 1
ATOM 783 C C . ARG A 1 102 ? 9.503 -2.790 3.464 1.00 91.50 102 ARG A C 1
ATOM 785 O O . ARG A 1 102 ? 10.634 -2.459 3.125 1.00 91.50 102 ARG A O 1
ATOM 792 N N . LEU A 1 103 ? 8.965 -2.470 4.639 1.00 92.94 103 LEU A N 1
ATOM 793 C CA . LEU A 1 103 ? 9.712 -1.747 5.666 1.00 92.94 103 LEU A CA 1
ATOM 794 C C . LEU A 1 103 ? 10.976 -2.519 6.067 1.00 92.94 103 LEU A C 1
ATOM 796 O O . LEU A 1 103 ? 12.062 -1.953 6.044 1.00 92.94 103 LEU A O 1
ATOM 800 N N . ALA A 1 104 ? 10.852 -3.821 6.335 1.00 93.62 104 ALA A N 1
ATOM 801 C CA . ALA A 1 104 ? 11.994 -4.672 6.658 1.00 93.62 104 ALA A CA 1
ATOM 802 C C . ALA A 1 104 ? 13.011 -4.753 5.504 1.00 93.62 104 ALA A C 1
ATOM 804 O O . ALA A 1 104 ? 14.209 -4.616 5.730 1.00 93.62 104 ALA A O 1
ATOM 805 N N . SER A 1 105 ? 12.557 -4.917 4.255 1.00 91.00 105 SER A N 1
ATOM 806 C CA . SER A 1 105 ? 13.450 -4.948 3.086 1.00 91.00 105 SER A CA 1
ATOM 807 C C . SER A 1 105 ? 14.221 -3.642 2.892 1.00 91.00 105 SER A C 1
ATOM 809 O O . SER A 1 105 ? 15.395 -3.699 2.548 1.00 91.00 105 SER A O 1
ATOM 811 N N . ASN A 1 106 ? 13.598 -2.489 3.154 1.00 90.69 106 ASN A N 1
ATOM 812 C CA . ASN A 1 106 ? 14.270 -1.187 3.070 1.00 90.69 106 ASN A CA 1
ATOM 813 C C . ASN A 1 106 ? 15.388 -1.016 4.109 1.00 90.69 106 ASN A C 1
ATOM 815 O O . ASN A 1 106 ? 16.247 -0.162 3.924 1.00 90.69 106 ASN A O 1
ATOM 819 N N . LEU A 1 107 ? 15.371 -1.799 5.192 1.00 90.88 107 LEU A N 1
ATOM 820 C CA . LEU A 1 107 ? 16.418 -1.795 6.215 1.00 90.88 107 LEU A CA 1
ATOM 821 C C . LEU A 1 107 ? 17.499 -2.853 5.957 1.00 90.88 107 LEU A C 1
ATOM 823 O O . LEU A 1 107 ? 18.621 -2.700 6.423 1.00 90.88 107 LEU A O 1
ATOM 827 N N . ALA A 1 108 ? 17.161 -3.930 5.245 1.00 91.81 108 ALA A N 1
ATOM 828 C CA . ALA A 1 108 ? 18.013 -5.112 5.123 1.00 91.81 108 ALA A CA 1
ATOM 829 C C . ALA A 1 108 ? 18.765 -5.231 3.786 1.00 91.81 108 ALA A C 1
ATOM 831 O O . ALA A 1 108 ? 19.700 -6.021 3.692 1.00 91.81 108 ALA A O 1
ATOM 832 N N . ILE A 1 109 ? 18.343 -4.520 2.736 1.00 90.75 109 ILE A N 1
ATOM 833 C CA . ILE A 1 109 ? 18.839 -4.722 1.366 1.00 90.75 109 ILE A CA 1
ATOM 834 C C . ILE A 1 109 ? 19.356 -3.397 0.790 1.00 90.75 109 ILE A C 1
ATOM 836 O O . ILE A 1 109 ? 18.654 -2.390 0.859 1.00 90.75 109 ILE A O 1
ATOM 840 N N . ASP A 1 110 ? 20.537 -3.402 0.150 1.00 90.94 110 ASP A N 1
ATOM 841 C CA . ASP A 1 110 ? 20.976 -2.272 -0.687 1.00 90.94 110 ASP A CA 1
ATOM 842 C C . ASP A 1 110 ? 20.196 -2.289 -2.019 1.00 90.94 110 ASP A C 1
ATOM 844 O O . ASP A 1 110 ? 20.360 -3.216 -2.825 1.00 90.94 110 ASP A O 1
ATOM 848 N N . PRO A 1 111 ? 19.359 -1.272 -2.296 1.00 87.56 111 PRO A N 1
ATOM 849 C CA . PRO A 1 111 ? 18.530 -1.235 -3.494 1.00 87.56 111 PRO A CA 1
ATOM 850 C C . PRO A 1 111 ? 19.326 -1.161 -4.802 1.00 87.56 111 PRO A C 1
ATOM 852 O O . PRO A 1 111 ? 18.762 -1.477 -5.846 1.00 87.56 111 PRO A O 1
ATOM 855 N N . ARG A 1 112 ? 20.600 -0.752 -4.794 1.00 88.12 112 ARG A N 1
ATOM 856 C CA . ARG A 1 112 ? 21.430 -0.707 -6.013 1.00 88.12 112 ARG A CA 1
ATOM 857 C C . ARG A 1 112 ? 21.994 -2.069 -6.394 1.00 88.12 112 ARG A C 1
ATOM 859 O O . ARG A 1 112 ? 22.257 -2.305 -7.566 1.00 88.12 112 ARG A O 1
ATOM 866 N N . MET A 1 113 ? 22.175 -2.938 -5.405 1.00 91.56 113 MET A N 1
ATOM 867 C CA . MET A 1 113 ? 22.769 -4.265 -5.580 1.00 91.56 113 MET A CA 1
ATOM 868 C C . MET A 1 113 ? 21.706 -5.357 -5.737 1.00 91.56 113 MET A C 1
ATOM 870 O O . MET A 1 113 ? 22.007 -6.464 -6.175 1.00 91.56 113 MET A O 1
ATOM 874 N N . TYR A 1 114 ? 20.461 -5.067 -5.358 1.00 91.81 114 TYR A N 1
ATOM 875 C CA . TYR A 1 114 ? 19.368 -6.026 -5.424 1.00 91.81 114 TYR A CA 1
ATOM 876 C C . TYR A 1 114 ? 18.888 -6.267 -6.859 1.00 91.81 114 TYR A C 1
ATOM 878 O O . TYR A 1 114 ? 18.545 -5.328 -7.578 1.00 91.81 114 TYR A O 1
ATOM 886 N N . ASP A 1 115 ? 18.777 -7.538 -7.252 1.00 93.62 115 ASP A N 1
ATOM 887 C CA . ASP A 1 115 ? 18.213 -7.924 -8.546 1.00 93.62 115 ASP A CA 1
ATOM 888 C C . ASP A 1 115 ? 16.681 -7.784 -8.558 1.00 93.62 115 ASP A C 1
ATOM 890 O O . ASP A 1 115 ? 15.910 -8.731 -8.357 1.00 93.62 115 ASP A O 1
ATOM 894 N N . TRP A 1 116 ? 16.224 -6.558 -8.810 1.00 90.56 116 TRP A N 1
ATOM 895 C CA . TRP A 1 116 ? 14.804 -6.242 -8.934 1.00 90.56 116 TRP A CA 1
ATOM 896 C C . TRP A 1 116 ? 14.138 -6.986 -10.090 1.00 90.56 116 TRP A C 1
ATOM 898 O O . TRP A 1 116 ? 12.987 -7.404 -9.955 1.00 90.56 116 TRP A O 1
ATOM 908 N N . ALA A 1 117 ? 14.837 -7.141 -11.216 1.00 91.50 117 ALA A N 1
ATOM 909 C CA . ALA A 1 117 ? 14.282 -7.725 -12.430 1.00 91.50 117 ALA A CA 1
ATOM 910 C C . ALA A 1 117 ? 14.091 -9.240 -12.287 1.00 91.50 117 ALA A C 1
ATOM 912 O O . ALA A 1 117 ? 13.007 -9.745 -12.592 1.00 91.50 117 ALA A O 1
ATOM 913 N N . GLY A 1 118 ? 15.094 -9.958 -11.778 1.00 94.62 118 GLY A N 1
ATOM 914 C CA . GLY A 1 118 ? 14.999 -11.389 -11.501 1.00 94.62 118 GLY A CA 1
ATOM 915 C C . GLY A 1 118 ? 13.961 -11.690 -10.427 1.00 94.62 118 GLY A C 1
ATOM 916 O O . GLY A 1 118 ? 13.076 -12.520 -10.652 1.00 94.62 118 GLY A O 1
ATOM 917 N N . ASN A 1 119 ? 13.960 -10.936 -9.319 1.00 92.06 119 ASN A N 1
ATOM 918 C CA . ASN A 1 119 ? 12.924 -11.083 -8.298 1.00 92.06 119 ASN A CA 1
ATOM 919 C C . ASN A 1 119 ? 11.524 -10.803 -8.866 1.00 92.06 119 ASN A C 1
ATOM 921 O O . ASN A 1 119 ? 10.582 -11.527 -8.549 1.00 92.06 119 ASN A O 1
ATOM 925 N N . ALA A 1 120 ? 11.362 -9.784 -9.716 1.00 90.19 120 ALA A N 1
ATOM 926 C CA . ALA A 1 120 ? 10.066 -9.500 -10.320 1.00 90.19 120 ALA A CA 1
ATOM 927 C C . ALA A 1 120 ? 9.588 -10.645 -11.221 1.00 90.19 120 ALA A C 1
ATOM 929 O O . ALA A 1 120 ? 8.426 -11.031 -11.137 1.00 90.19 120 ALA A O 1
ATOM 930 N N . ARG A 1 121 ? 10.473 -11.234 -12.032 1.00 91.12 121 ARG A N 1
ATOM 931 C CA . ARG A 1 121 ? 10.127 -12.366 -12.906 1.00 91.12 121 ARG A CA 1
ATOM 932 C C . ARG A 1 121 ? 9.726 -13.609 -12.116 1.00 91.12 121 ARG A C 1
ATOM 934 O O . ARG A 1 121 ? 8.726 -14.235 -12.453 1.00 91.12 121 ARG A O 1
ATOM 941 N N . GLN A 1 122 ? 10.474 -13.936 -11.066 1.00 94.62 122 GLN A N 1
ATOM 942 C CA . GLN A 1 122 ? 10.248 -15.140 -10.265 1.00 94.62 122 GLN A CA 1
ATOM 943 C C . GLN A 1 122 ? 9.042 -15.005 -9.327 1.00 94.62 122 GLN A C 1
ATOM 945 O O . GLN A 1 122 ? 8.296 -15.959 -9.138 1.00 94.62 122 GLN A O 1
ATOM 950 N N . ASN A 1 123 ? 8.822 -13.812 -8.765 1.00 94.50 123 ASN A N 1
ATOM 951 C CA . ASN A 1 123 ? 7.891 -13.613 -7.654 1.00 94.50 123 ASN A CA 1
ATOM 952 C C . ASN A 1 123 ? 6.688 -12.715 -7.985 1.00 94.50 123 ASN A C 1
ATOM 954 O O . ASN A 1 123 ? 5.987 -12.301 -7.061 1.00 94.50 123 ASN A O 1
ATOM 958 N N . ARG A 1 124 ? 6.415 -12.402 -9.264 1.00 89.75 124 ARG A N 1
ATOM 959 C CA . ARG A 1 124 ? 5.326 -11.478 -9.666 1.00 89.75 124 ARG A CA 1
ATOM 960 C C . ARG A 1 124 ? 3.970 -11.801 -9.046 1.00 89.75 124 ARG A C 1
ATOM 962 O O . ARG A 1 124 ? 3.296 -10.900 -8.561 1.00 89.75 124 ARG A O 1
ATOM 969 N N . THR A 1 125 ? 3.595 -13.075 -8.987 1.00 90.75 125 THR A N 1
ATOM 970 C CA . THR A 1 125 ? 2.300 -13.526 -8.447 1.00 90.75 125 THR A CA 1
ATOM 971 C C . THR A 1 125 ? 2.191 -13.351 -6.931 1.00 90.75 125 THR A C 1
ATOM 973 O O . THR A 1 125 ? 1.101 -13.407 -6.370 1.00 90.75 125 THR A O 1
ATOM 976 N N . LEU A 1 126 ? 3.306 -13.094 -6.236 1.00 90.69 126 LEU A N 1
ATOM 977 C CA . LEU A 1 126 ? 3.302 -12.819 -4.799 1.00 90.69 126 LEU A CA 1
ATOM 978 C C . LEU A 1 126 ? 2.928 -11.372 -4.476 1.00 90.69 126 LEU A C 1
ATOM 980 O O . LEU A 1 126 ? 2.636 -11.065 -3.321 1.00 90.69 126 LEU A O 1
ATOM 984 N N . PHE A 1 127 ? 2.996 -10.461 -5.440 1.00 90.44 127 PHE A N 1
ATOM 985 C CA . PHE A 1 127 ? 2.710 -9.051 -5.199 1.00 90.44 127 PHE A CA 1
ATOM 986 C C . PHE A 1 127 ? 1.821 -8.413 -6.258 1.00 90.44 127 PHE A C 1
ATOM 988 O O . PHE A 1 127 ? 1.415 -7.284 -6.035 1.00 90.44 127 PHE A O 1
ATOM 995 N N . THR A 1 128 ? 1.503 -9.095 -7.353 1.00 93.75 128 THR A N 1
ATOM 996 C CA . THR A 1 128 ? 0.496 -8.698 -8.339 1.00 93.75 128 THR A CA 1
ATOM 997 C C . THR A 1 128 ? -0.583 -9.774 -8.361 1.00 93.75 128 THR A C 1
ATOM 999 O O . THR A 1 128 ? -0.262 -10.946 -8.549 1.00 93.75 128 THR A O 1
ATOM 1002 N N . TYR A 1 129 ? -1.835 -9.389 -8.118 1.00 95.00 129 TYR A N 1
ATOM 1003 C CA . TYR A 1 129 ?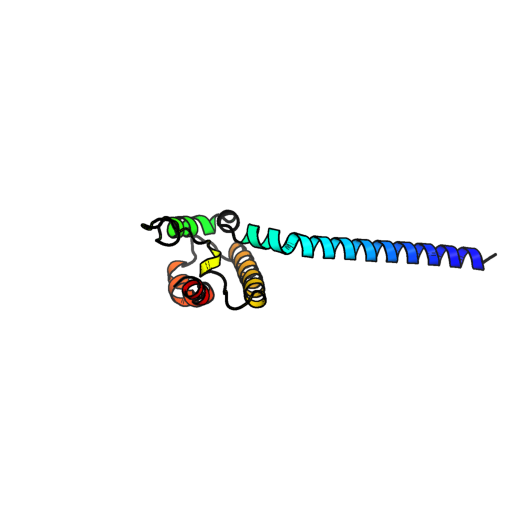 -2.948 -10.320 -7.920 1.00 95.00 129 TYR A CA 1
ATOM 1004 C C . TYR A 1 129 ? -3.927 -10.272 -9.093 1.00 95.00 129 TYR A C 1
ATOM 1006 O O . TYR A 1 129 ? -4.359 -9.191 -9.483 1.00 95.00 129 TYR A O 1
ATOM 1014 N N . ASP A 1 130 ? -4.355 -11.441 -9.576 1.00 95.00 130 ASP A N 1
ATOM 1015 C CA . ASP A 1 130 ? -5.317 -11.540 -10.687 1.00 95.00 130 ASP A CA 1
ATOM 1016 C C . ASP A 1 130 ? -6.689 -10.954 -10.335 1.00 95.00 130 ASP A C 1
ATOM 1018 O O . ASP A 1 130 ? -7.362 -10.409 -11.201 1.00 95.00 130 ASP A O 1
ATOM 1022 N N . SER A 1 131 ? -7.071 -10.968 -9.051 1.00 95.50 131 SER A N 1
ATOM 1023 C CA . SER A 1 131 ? -8.292 -10.285 -8.584 1.00 95.50 131 SER A CA 1
ATOM 1024 C C . SER A 1 131 ? -8.306 -8.787 -8.895 1.00 95.50 131 SER A C 1
ATOM 1026 O O . SER A 1 131 ? -9.382 -8.230 -9.025 1.00 95.50 131 SER A O 1
ATOM 1028 N N . GLY A 1 132 ? -7.147 -8.137 -9.053 1.00 94.00 132 GLY A N 1
ATOM 1029 C CA . GLY A 1 132 ? -7.079 -6.744 -9.498 1.00 94.00 132 GLY A CA 1
ATOM 1030 C C . GLY A 1 132 ? -7.355 -6.565 -10.989 1.00 94.00 132 GLY A C 1
ATOM 1031 O O . GLY A 1 132 ? -7.902 -5.548 -11.395 1.00 94.00 132 GLY A O 1
ATOM 1032 N N . CYS A 1 133 ? -6.993 -7.558 -11.804 1.00 93.44 133 CYS A N 1
ATOM 1033 C CA . CYS A 1 133 ? -7.316 -7.573 -13.227 1.00 93.44 133 CYS A CA 1
ATOM 1034 C C . CYS A 1 133 ? -8.819 -7.814 -13.421 1.00 93.44 133 CYS A C 1
ATOM 1036 O O . CYS A 1 133 ? -9.468 -7.050 -14.127 1.00 93.44 133 CYS A O 1
ATOM 1038 N N . LEU A 1 134 ? -9.353 -8.832 -12.736 1.00 95.00 134 LEU A N 1
ATOM 1039 C CA . LEU A 1 134 ? -10.749 -9.279 -12.834 1.00 95.00 134 LEU A CA 1
ATOM 1040 C C . LEU A 1 134 ? -11.766 -8.280 -12.264 1.00 95.00 134 LEU A C 1
ATOM 1042 O O . LEU A 1 134 ? -12.953 -8.381 -12.546 1.00 95.00 134 LEU A O 1
ATOM 1046 N N . ASP A 1 135 ? -11.317 -7.318 -11.458 1.00 91.62 135 ASP A N 1
ATOM 1047 C CA . ASP A 1 135 ? -12.171 -6.232 -10.963 1.00 91.62 135 ASP A CA 1
ATOM 1048 C C . ASP A 1 135 ? -12.525 -5.222 -12.075 1.00 91.62 135 ASP A C 1
ATOM 1050 O O . ASP A 1 135 ? -13.470 -4.450 -11.945 1.00 91.62 135 ASP A O 1
ATOM 1054 N N . CYS A 1 136 ? -11.764 -5.208 -13.179 1.00 90.19 136 CYS A N 1
ATOM 1055 C CA . CYS A 1 136 ? -11.910 -4.241 -14.274 1.00 90.19 136 CYS A CA 1
ATOM 1056 C C . CYS A 1 136 ? -12.051 -4.866 -15.677 1.00 90.19 136 CYS A C 1
ATOM 1058 O O . CYS A 1 136 ? -12.537 -4.180 -16.580 1.00 90.19 136 CYS A O 1
ATOM 1060 N N . HIS A 1 137 ? -11.603 -6.110 -15.883 1.00 92.19 137 HIS A N 1
ATOM 1061 C CA . HIS A 1 137 ? -11.556 -6.824 -17.168 1.00 92.19 137 HIS A CA 1
ATOM 1062 C C . HIS A 1 137 ? -12.168 -8.217 -17.061 1.00 92.19 137 HIS A C 1
ATOM 1064 O O . HIS A 1 137 ? -12.765 -8.648 -18.072 1.00 92.19 137 HIS A O 1
#

Sequence (137 aa):
MSAGVEKTGRNRVRLHLLWAAVSVLLVLVGVVLSSGYTLRLTNRKEFCTGCHVMRPFASSWAASSH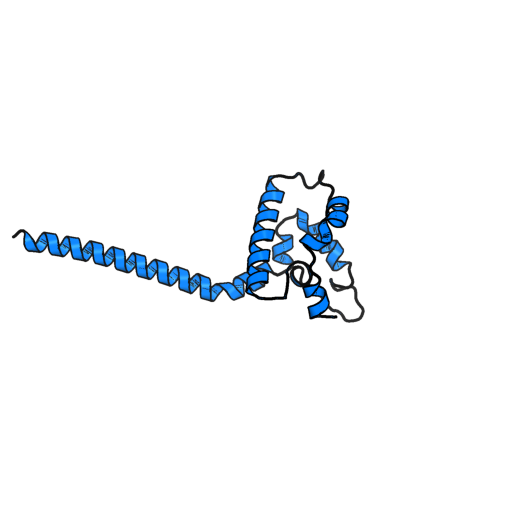GGRNRHGVVVQCVACHLPHDSLARFVRVKVQRGLRRLASNLAIDPRMYDWAGNARQNRTLFTYDSGCLDCH

Radius of gyration: 23.67 Å; chains: 1; bounding box: 36×25×87 Å

pLDDT: mean 90.28, std 9.27, range [47.34, 96.25]

Secondary structure (DSSP, 8-state):
-HHHHHHHHHHHHHHHHHHHHHHHHHHHHHHHHHHHHHHHHTTSHHHHTTSGGGHHHHHHHHTSTTBT-STT--B--HHHHHS--S-HHHHHHHHHHHHHHHHHHHHHS-TTTS-HHHHHHHHGGGTS-HHHHHTT-